Protein AF-A0A9Q0CEG2-F1 (afdb_monomer_lite)

Sequence (132 aa):
MSSQESESDEMTNLPEELVVDIMGLSSMKTRAVVQMCMLSKRWNHLWPFLSALNFDLKEFNSGDPKQDKQSFSHFVTTMLNHRKAVNLDKFRLSCVNLWKKQYHSSIERWIMYALQHQTPKVASSQPRFDEH

pLDDT: mean 79.32, std 16.68, range [37.22, 96.44]

Structure (mmCIF, N/CA/C/O backbone):
data_AF-A0A9Q0CEG2-F1
#
_entry.id   AF-A0A9Q0CEG2-F1
#
loop_
_atom_site.group_PDB
_atom_site.id
_atom_site.type_symbol
_atom_site.label_atom_id
_atom_site.label_alt_id
_atom_site.label_comp_id
_atom_site.label_asym_id
_atom_site.label_entity_id
_atom_site.label_seq_id
_atom_site.pdbx_PDB_ins_code
_atom_site.Cartn_x
_atom_site.Cartn_y
_atom_site.Cartn_z
_atom_site.occupancy
_atom_site.B_iso_or_equiv
_atom_site.auth_seq_id
_atom_site.auth_comp_id
_atom_site.auth_asym_id
_atom_site.auth_atom_id
_atom_site.pdbx_PDB_model_num
ATOM 1 N N . MET A 1 1 ? -5.105 34.698 37.478 1.00 37.22 1 MET A N 1
ATOM 2 C CA . MET A 1 1 ? -5.274 33.246 37.263 1.00 37.22 1 MET A CA 1
ATOM 3 C C . MET A 1 1 ? -6.443 33.039 36.320 1.00 37.22 1 MET A C 1
ATOM 5 O O . MET A 1 1 ? -7.432 33.738 36.474 1.00 37.22 1 MET A O 1
ATOM 9 N N . SER A 1 2 ? -6.264 32.104 35.388 1.00 42.34 2 SER A N 1
ATOM 10 C CA . SER A 1 2 ? -7.251 31.432 34.533 1.00 42.34 2 SER A CA 1
ATOM 11 C C . SER A 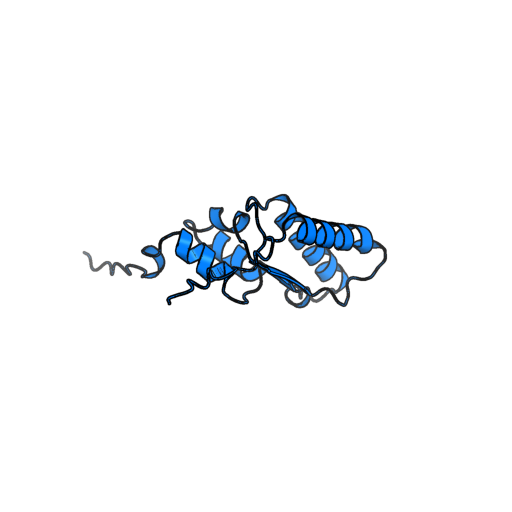1 2 ? -8.160 32.253 33.621 1.00 42.34 2 SER A C 1
ATOM 13 O O . SER A 1 2 ? -9.219 32.704 34.031 1.00 42.34 2 SER A O 1
ATOM 15 N N . SER A 1 3 ? -7.810 32.218 32.335 1.00 43.78 3 SER A N 1
ATOM 16 C CA . SER A 1 3 ? -8.749 31.805 31.289 1.00 43.78 3 SER A CA 1
ATOM 17 C C . SER A 1 3 ? -8.026 30.756 30.442 1.00 43.78 3 SER A C 1
ATOM 19 O O . SER A 1 3 ? -7.225 31.101 29.580 1.00 43.78 3 SER A O 1
ATOM 21 N N . GLN A 1 4 ? -8.206 29.472 30.763 1.00 42.91 4 GLN A N 1
ATOM 22 C CA . GLN A 1 4 ? -7.899 28.399 29.818 1.00 42.91 4 GLN A CA 1
ATOM 23 C C . GLN A 1 4 ? -9.137 28.243 28.940 1.00 42.91 4 GLN A C 1
ATOM 25 O O . GLN A 1 4 ? -10.163 27.744 29.397 1.00 42.91 4 GLN A O 1
ATOM 30 N N . GLU A 1 5 ? -9.037 28.719 27.703 1.00 45.53 5 GLU A N 1
ATOM 31 C CA . GLU A 1 5 ? -9.902 28.302 26.606 1.00 45.53 5 GLU A CA 1
ATOM 32 C C . GLU A 1 5 ? -9.766 26.783 26.465 1.00 45.53 5 GLU A C 1
ATOM 34 O O . GLU A 1 5 ? -8.743 26.264 26.019 1.00 45.53 5 GLU A O 1
ATOM 39 N N . SER A 1 6 ? -10.783 26.052 26.915 1.00 49.47 6 SER A N 1
ATOM 40 C CA . SER A 1 6 ? -10.978 24.664 26.527 1.00 49.47 6 SER A CA 1
ATOM 41 C C . SER A 1 6 ? -11.450 24.668 25.080 1.00 49.47 6 SER A C 1
ATOM 43 O O . SER A 1 6 ? -12.656 24.652 24.812 1.00 49.47 6 SER A O 1
ATOM 45 N N . GLU A 1 7 ? -10.492 24.725 24.158 1.00 47.53 7 GLU A N 1
ATOM 46 C CA . GLU A 1 7 ? -10.677 24.337 22.765 1.00 47.53 7 GLU A CA 1
ATOM 47 C C . GLU A 1 7 ? -11.078 22.857 22.780 1.00 47.53 7 GLU A C 1
ATOM 49 O O . GLU A 1 7 ? -10.264 21.934 22.788 1.00 47.53 7 GLU A O 1
ATOM 54 N N . SER A 1 8 ? -12.377 22.644 22.973 1.00 46.41 8 SER A N 1
ATOM 55 C CA . SER A 1 8 ? -13.019 21.341 22.979 1.00 46.41 8 SER A CA 1
ATOM 56 C C . SER A 1 8 ? -13.117 20.949 21.520 1.00 46.41 8 SER A C 1
ATOM 58 O O . SER A 1 8 ? -14.129 21.178 20.868 1.00 46.41 8 SER A O 1
ATOM 60 N N . ASP A 1 9 ? -11.985 20.474 21.016 1.00 51.69 9 ASP A N 1
ATOM 61 C CA . ASP A 1 9 ? -11.739 20.059 19.648 1.00 51.69 9 ASP A CA 1
ATOM 62 C C . ASP A 1 9 ? -12.907 19.162 19.205 1.00 51.69 9 ASP A C 1
ATOM 64 O O . ASP A 1 9 ? -13.121 18.077 19.749 1.00 51.69 9 ASP A O 1
ATOM 68 N N . GLU A 1 10 ? -13.757 19.625 18.291 1.00 53.47 10 GLU A N 1
ATOM 69 C CA . GLU A 1 10 ? -14.979 18.904 17.899 1.00 53.47 10 GLU A CA 1
ATOM 70 C C . GLU A 1 10 ? -14.653 17.554 17.221 1.00 53.47 10 GLU A C 1
ATOM 72 O O . GLU A 1 10 ? -15.498 16.660 17.143 1.00 53.47 10 GLU A O 1
ATOM 77 N N . MET A 1 11 ? -13.383 17.341 16.844 1.00 53.50 11 MET A N 1
ATOM 78 C CA . MET A 1 11 ? -12.828 16.035 16.468 1.00 53.50 11 MET A CA 1
ATOM 79 C C . MET A 1 11 ? -12.802 15.006 17.613 1.00 53.50 11 MET A C 1
ATOM 81 O O . MET A 1 11 ? -12.722 13.805 17.347 1.00 53.50 11 MET A O 1
ATOM 85 N N . THR A 1 12 ? -12.891 15.429 18.877 1.00 53.84 12 THR A N 1
ATOM 86 C CA . THR A 1 12 ? -12.814 14.540 20.052 1.00 53.84 12 THR A CA 1
ATOM 87 C C . THR A 1 12 ? -14.095 13.730 20.277 1.00 53.84 12 THR A C 1
ATOM 89 O O . THR A 1 12 ? -14.043 12.660 20.890 1.00 53.84 12 THR A O 1
ATOM 92 N N . ASN A 1 13 ? -15.237 14.208 19.768 1.00 60.31 13 ASN A N 1
ATOM 93 C CA . ASN A 1 13 ? -16.556 13.604 19.996 1.00 60.31 13 ASN A CA 1
ATOM 94 C C . ASN A 1 13 ? -16.995 12.610 18.915 1.00 60.31 13 ASN A C 1
ATOM 96 O O . ASN A 1 13 ? -18.036 11.973 19.079 1.00 60.31 13 ASN A O 1
ATOM 100 N N . LEU A 1 14 ? -16.229 12.432 17.834 1.00 64.19 14 LEU A N 1
ATOM 101 C CA . LEU A 1 14 ? -16.576 11.421 16.840 1.00 64.19 14 LEU A CA 1
ATOM 102 C C . LEU A 1 14 ? -16.320 9.995 17.385 1.00 64.19 14 LEU A C 1
ATOM 104 O O . LEU A 1 14 ? -15.213 9.697 17.865 1.00 64.19 14 LEU A O 1
ATOM 108 N N . PRO A 1 15 ? -17.324 9.097 17.307 1.00 71.38 15 PRO A N 1
ATOM 109 C CA . PRO A 1 15 ? -17.145 7.662 17.499 1.00 71.38 15 PRO A CA 1
ATOM 110 C C . PRO A 1 15 ? -16.015 7.135 16.612 1.00 71.38 15 PRO A C 1
ATOM 112 O O . PRO A 1 15 ? -15.903 7.522 15.450 1.00 71.38 15 PRO A O 1
ATOM 115 N N . GLU A 1 16 ? -15.189 6.237 17.145 1.00 67.69 16 GLU A N 1
ATOM 116 C CA . GLU A 1 16 ? -14.044 5.671 16.416 1.00 67.69 16 GLU A CA 1
ATOM 117 C C . GLU A 1 16 ? -14.466 4.964 15.119 1.00 67.69 16 GLU A C 1
ATOM 119 O O . GLU A 1 16 ? -13.766 5.071 14.114 1.00 67.69 16 GLU A O 1
ATOM 124 N N . GLU A 1 17 ? -15.646 4.338 15.109 1.00 67.56 17 GLU A N 1
ATOM 125 C CA . GLU A 1 17 ? -16.244 3.721 13.917 1.00 67.56 17 GLU A CA 1
ATOM 126 C C . GLU A 1 17 ? -16.485 4.739 12.796 1.00 67.56 17 GLU A C 1
ATOM 128 O O . GLU A 1 17 ? -16.082 4.503 11.660 1.00 67.56 17 GLU A O 1
ATOM 133 N N . LEU A 1 18 ? -17.027 5.923 13.114 1.00 68.00 18 LEU A N 1
ATOM 134 C CA . LEU A 1 18 ? -17.240 6.973 12.113 1.00 68.00 18 LEU A CA 1
ATOM 135 C C . LEU A 1 18 ? -15.919 7.507 11.559 1.00 68.00 18 LEU A C 1
ATOM 137 O O . LEU A 1 18 ? -15.850 7.877 10.392 1.00 68.00 18 LEU A O 1
ATOM 141 N N . VAL A 1 19 ? -14.857 7.536 12.364 1.00 69.69 19 VAL A N 1
ATOM 142 C CA . VAL A 1 19 ? -13.532 7.962 11.895 1.00 69.69 19 VAL A CA 1
ATOM 143 C C . VAL A 1 19 ? -12.957 6.946 10.907 1.00 69.69 19 VAL A C 1
ATOM 145 O O . VAL A 1 19 ? -12.467 7.348 9.850 1.00 69.69 19 VAL A O 1
ATOM 148 N N . VAL A 1 20 ? -13.048 5.646 11.209 1.00 68.50 20 VAL A N 1
ATOM 149 C CA . VAL A 1 20 ? -12.614 4.575 10.294 1.00 68.50 20 VAL A CA 1
ATOM 150 C C . VAL A 1 20 ? -13.413 4.621 8.994 1.00 68.50 20 VAL A C 1
ATOM 152 O O . VAL A 1 20 ? -12.814 4.562 7.918 1.00 68.50 20 VAL A O 1
ATOM 155 N N . ASP A 1 21 ? -14.728 4.808 9.084 1.00 67.00 21 ASP A N 1
ATOM 156 C CA . ASP A 1 21 ? -15.601 4.907 7.918 1.00 67.00 21 ASP A CA 1
ATOM 157 C C . ASP A 1 21 ? -15.301 6.158 7.091 1.00 67.00 21 ASP A C 1
ATOM 159 O O . ASP A 1 21 ? -15.115 6.055 5.883 1.00 67.00 21 ASP A O 1
ATOM 163 N N . ILE A 1 22 ? -15.153 7.339 7.698 1.00 68.50 22 ILE A N 1
ATOM 164 C CA . ILE A 1 22 ? -14.789 8.571 6.974 1.00 68.50 22 ILE A CA 1
ATOM 165 C C . ILE A 1 22 ? -13.432 8.404 6.276 1.00 68.50 22 ILE A C 1
ATOM 167 O O . ILE A 1 22 ? -13.284 8.770 5.105 1.00 68.50 22 ILE A O 1
ATOM 171 N N . MET A 1 23 ? -12.447 7.813 6.958 1.00 69.38 23 MET A N 1
ATOM 172 C CA . MET A 1 23 ? -11.128 7.533 6.386 1.00 69.38 23 MET A CA 1
ATOM 173 C C . MET A 1 23 ? -11.188 6.500 5.251 1.00 69.38 23 MET A C 1
ATOM 175 O O . MET A 1 23 ? -10.442 6.631 4.279 1.00 69.38 23 MET A O 1
ATOM 179 N N . GLY A 1 24 ? -12.063 5.496 5.353 1.00 63.94 24 GLY A N 1
ATOM 180 C CA . GLY A 1 24 ? -12.253 4.449 4.347 1.00 63.94 24 GLY A CA 1
ATOM 181 C C . GLY A 1 24 ? -13.089 4.889 3.136 1.00 63.94 24 GLY A C 1
ATOM 182 O O . GLY A 1 24 ? -12.821 4.495 2.000 1.00 63.94 24 GLY A O 1
ATOM 183 N N . LEU A 1 25 ? -14.081 5.751 3.348 1.00 60.66 25 LEU A N 1
ATOM 184 C CA . LEU A 1 25 ? -14.958 6.289 2.306 1.00 60.66 25 L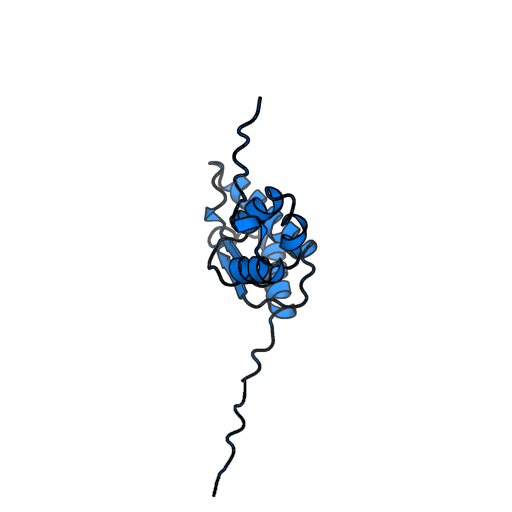EU A CA 1
ATOM 185 C C . LEU A 1 25 ? -14.260 7.380 1.491 1.00 60.66 25 LEU A C 1
ATOM 187 O O . LEU A 1 25 ? -14.478 7.511 0.280 1.00 60.66 25 LEU A O 1
ATOM 191 N N . SER A 1 26 ? -13.392 8.155 2.139 1.00 59.56 26 SER A N 1
ATOM 192 C CA . SER A 1 26 ? -12.660 9.221 1.477 1.00 59.56 26 SER A CA 1
ATOM 193 C C . SER A 1 26 ? -11.644 8.639 0.493 1.00 59.56 26 SER A C 1
ATOM 195 O O . SER A 1 26 ? -10.909 7.700 0.784 1.00 59.56 26 SER A O 1
ATOM 197 N N . SER A 1 27 ? -11.541 9.215 -0.708 1.00 64.81 27 SER A N 1
ATOM 198 C CA . SER A 1 27 ? -10.541 8.808 -1.717 1.00 64.81 27 SER A CA 1
ATOM 199 C C . SER A 1 27 ? -9.103 9.207 -1.342 1.00 64.81 27 SER A C 1
ATOM 201 O O . SER A 1 27 ? -8.243 9.353 -2.215 1.00 64.81 27 SER A O 1
ATOM 203 N N . MET A 1 28 ? -8.839 9.376 -0.046 1.00 81.50 28 MET A N 1
ATOM 204 C CA . MET A 1 28 ? -7.542 9.699 0.513 1.00 81.50 28 MET A CA 1
ATOM 205 C C . MET A 1 28 ? -6.527 8.617 0.181 1.00 81.50 28 MET A C 1
ATOM 207 O O . MET A 1 28 ? -6.842 7.454 -0.085 1.00 81.50 28 MET A O 1
ATOM 211 N N . LYS A 1 29 ? -5.270 9.040 0.154 1.00 89.06 29 LYS A N 1
ATOM 212 C CA . LYS A 1 29 ? -4.154 8.126 0.025 1.00 89.06 29 LYS A CA 1
ATOM 213 C C . LYS A 1 29 ? -3.892 7.467 1.366 1.00 89.06 29 LYS A C 1
ATOM 215 O O . LYS A 1 29 ? -3.883 8.132 2.401 1.00 89.06 29 LYS A O 1
ATOM 220 N N . THR A 1 30 ? -3.634 6.167 1.344 1.00 89.62 30 THR A N 1
ATOM 221 C CA . THR A 1 30 ? -3.411 5.383 2.560 1.00 89.62 30 THR A CA 1
ATOM 222 C C . THR A 1 30 ? -2.266 5.938 3.392 1.00 89.62 30 THR A C 1
ATOM 224 O O . THR A 1 30 ? -2.354 5.934 4.614 1.00 89.62 30 THR A O 1
ATOM 227 N N . ARG A 1 31 ? -1.210 6.460 2.760 1.00 90.69 31 ARG A N 1
ATOM 228 C CA . ARG A 1 31 ? -0.087 7.050 3.490 1.00 90.69 31 ARG A CA 1
ATOM 229 C C . ARG A 1 31 ? -0.519 8.251 4.331 1.00 90.69 31 ARG A C 1
ATOM 231 O O . ARG A 1 31 ? -0.160 8.304 5.502 1.00 90.69 31 ARG A O 1
ATOM 238 N N . ALA A 1 32 ? -1.320 9.156 3.771 1.00 87.50 32 ALA A N 1
ATOM 239 C CA . ALA A 1 32 ? -1.843 10.315 4.493 1.00 87.50 32 ALA A CA 1
ATOM 240 C C . ALA A 1 32 ? -2.758 9.904 5.660 1.00 87.50 32 ALA A C 1
ATOM 242 O O . ALA A 1 32 ? -2.630 10.442 6.758 1.00 87.50 32 ALA A O 1
ATOM 243 N N . VAL A 1 33 ? -3.630 8.911 5.448 1.00 87.06 33 VAL A N 1
ATOM 244 C CA . VAL A 1 33 ? -4.509 8.378 6.505 1.00 87.06 33 VAL A CA 1
ATOM 245 C C . VAL A 1 33 ? -3.686 7.773 7.642 1.00 87.06 33 VAL A C 1
ATOM 247 O O . VAL A 1 33 ? -3.886 8.126 8.798 1.00 87.06 33 VAL A O 1
ATOM 250 N N . VAL A 1 34 ? -2.706 6.920 7.327 1.00 87.75 34 VAL A N 1
ATOM 251 C CA . VAL A 1 34 ? -1.829 6.305 8.336 1.00 87.75 34 VAL A CA 1
ATOM 252 C C . VAL A 1 34 ? -1.043 7.371 9.100 1.00 87.75 34 VAL A C 1
ATOM 254 O O . VAL A 1 34 ? -0.952 7.292 10.321 1.00 87.75 34 VAL A O 1
ATOM 257 N N . GLN A 1 35 ? -0.512 8.388 8.415 1.00 88.56 35 GLN A N 1
ATOM 258 C CA . GLN A 1 35 ? 0.176 9.505 9.067 1.00 88.56 35 GLN A CA 1
ATOM 259 C C . GLN A 1 35 ? -0.748 10.243 10.039 1.00 88.56 35 GLN A C 1
ATOM 261 O O . GLN A 1 35 ? -0.367 10.454 11.186 1.00 88.56 35 GLN A O 1
ATOM 266 N N . MET A 1 36 ? -1.971 10.572 9.618 1.00 84.50 36 MET A N 1
ATOM 267 C CA . MET A 1 36 ? -2.971 11.194 10.487 1.00 84.50 36 MET A CA 1
ATOM 268 C C . MET A 1 36 ? -3.280 10.312 11.706 1.00 84.50 36 MET A C 1
ATOM 270 O O . MET A 1 36 ? -3.250 10.799 12.835 1.00 84.50 36 MET A O 1
ATOM 274 N N . CYS A 1 37 ? -3.509 9.010 11.497 1.00 85.62 37 CYS A N 1
ATOM 275 C CA . CYS A 1 37 ? -3.728 8.055 12.579 1.00 85.62 37 CYS A CA 1
ATOM 276 C C . CYS A 1 37 ? -2.561 8.060 13.568 1.00 85.62 37 CYS A C 1
ATOM 278 O O . CYS A 1 37 ? -2.783 8.172 14.765 1.00 85.62 37 CYS A O 1
ATOM 280 N N . MET A 1 38 ? -1.318 7.980 13.088 1.00 83.88 38 MET A N 1
ATOM 281 C CA . MET A 1 38 ? -0.131 7.935 13.947 1.00 83.88 38 MET A CA 1
ATOM 282 C C . MET A 1 38 ? 0.097 9.222 14.749 1.00 83.88 38 MET A C 1
ATOM 284 O O . MET A 1 38 ? 0.653 9.155 15.843 1.00 83.88 38 MET A O 1
ATOM 288 N N . LEU A 1 39 ? -0.318 10.377 14.224 1.00 84.19 39 LEU A N 1
ATOM 289 C CA . LEU A 1 39 ? -0.211 11.663 14.919 1.00 84.19 39 LEU A CA 1
ATOM 290 C C . LEU A 1 39 ? -1.278 11.827 16.013 1.00 84.19 39 LEU A C 1
ATOM 292 O O . LEU A 1 39 ? -1.049 12.531 16.996 1.00 84.19 39 LEU A O 1
ATOM 296 N N . SER A 1 40 ? -2.420 11.151 15.879 1.00 80.94 40 SER A N 1
ATOM 297 C CA . SER A 1 40 ? -3.480 11.153 16.884 1.00 80.94 40 SER A CA 1
ATOM 298 C C . SER A 1 40 ? -3.263 10.044 17.911 1.00 80.94 40 SER A C 1
ATOM 300 O O . SER A 1 40 ? -3.311 8.855 17.597 1.00 80.94 40 SER A O 1
ATOM 302 N N . LYS A 1 41 ? -3.116 10.413 19.189 1.00 78.69 41 LYS A N 1
ATOM 303 C CA . LYS A 1 41 ? -3.072 9.431 20.291 1.00 78.69 41 LYS A CA 1
ATOM 304 C C . LYS A 1 41 ? -4.319 8.544 20.332 1.00 78.69 41 LYS A C 1
ATOM 306 O O . LYS A 1 41 ? -4.230 7.409 20.787 1.00 78.69 41 LYS A O 1
ATOM 311 N N . ARG A 1 42 ? -5.455 9.066 19.857 1.00 78.50 42 ARG A N 1
ATOM 312 C CA . ARG A 1 42 ? -6.732 8.355 19.812 1.00 78.50 42 ARG A CA 1
ATOM 313 C C . ARG A 1 42 ? -6.819 7.421 18.610 1.00 78.50 42 ARG A C 1
ATOM 315 O O . ARG A 1 42 ? -7.306 6.318 18.761 1.00 78.50 42 ARG A O 1
ATOM 322 N N . TRP A 1 43 ? -6.333 7.815 17.433 1.00 81.19 43 TRP A N 1
ATOM 323 C CA . TRP A 1 43 ? -6.554 7.046 16.195 1.00 81.19 43 TRP A CA 1
ATOM 324 C C . TRP A 1 43 ? -5.365 6.180 15.763 1.00 81.19 43 TRP A C 1
ATOM 326 O O . TRP A 1 43 ? -5.456 5.462 14.765 1.00 81.19 43 TRP A O 1
ATOM 336 N N . ASN A 1 44 ? -4.254 6.201 16.503 1.00 83.56 44 ASN A N 1
ATOM 337 C CA . ASN A 1 44 ? -3.035 5.457 16.161 1.00 83.56 44 ASN A CA 1
ATOM 338 C C . ASN A 1 44 ? -3.221 3.938 16.051 1.00 83.56 44 ASN A C 1
ATOM 340 O O . ASN A 1 44 ? -2.415 3.273 15.406 1.00 83.56 44 ASN A O 1
ATOM 344 N N . HIS A 1 45 ? -4.270 3.387 16.651 1.00 85.62 45 HIS A N 1
ATOM 345 C CA . HIS A 1 45 ? -4.561 1.962 16.666 1.00 85.62 45 HIS A CA 1
ATOM 346 C C . HIS A 1 45 ? -5.588 1.564 15.596 1.00 85.62 45 HIS A C 1
ATOM 348 O O . HIS A 1 45 ? -5.828 0.372 15.413 1.00 85.62 45 HIS A O 1
ATOM 354 N N . LEU A 1 46 ? -6.172 2.540 14.887 1.00 85.50 46 LEU A N 1
ATOM 355 C CA . LEU A 1 46 ? -7.242 2.332 13.907 1.00 85.50 46 LEU A CA 1
ATOM 356 C C . LEU A 1 46 ? -6.718 2.006 12.506 1.00 85.50 46 LEU A C 1
ATOM 358 O O . LEU A 1 46 ? -7.379 1.293 11.756 1.00 85.50 46 LEU A O 1
ATOM 362 N N . TRP A 1 47 ? -5.511 2.456 12.147 1.00 87.12 47 TRP A N 1
ATOM 363 C CA . TRP A 1 47 ? -4.967 2.218 10.804 1.00 87.12 47 TRP A CA 1
ATOM 364 C C . TRP A 1 47 ? -4.915 0.735 10.366 1.00 87.12 47 TRP A C 1
ATOM 366 O O . TRP A 1 47 ? -5.114 0.483 9.175 1.00 87.12 47 TRP A O 1
ATOM 376 N N . PRO A 1 48 ? -4.704 -0.278 11.243 1.00 90.19 48 PRO A N 1
ATOM 377 C CA . PRO A 1 48 ? -4.746 -1.683 10.832 1.00 90.19 48 PRO A CA 1
ATOM 378 C C . PRO A 1 48 ? -6.139 -2.150 10.391 1.00 90.19 48 PRO A C 1
ATOM 380 O O . PRO A 1 48 ? -6.257 -3.215 9.786 1.00 90.19 48 PRO A O 1
ATOM 383 N N . PHE A 1 49 ? -7.190 -1.392 10.709 1.00 87.88 49 PHE A N 1
ATOM 384 C CA . PHE A 1 49 ? -8.583 -1.737 10.433 1.00 87.88 49 PHE A CA 1
ATOM 385 C C . PHE A 1 49 ? -9.154 -1.038 9.193 1.00 87.88 49 PHE A C 1
ATOM 387 O O . PHE A 1 49 ? -10.314 -1.245 8.859 1.00 87.88 49 PHE A O 1
ATOM 394 N N . LEU A 1 50 ? -8.345 -0.266 8.461 1.00 86.94 50 LEU A N 1
ATOM 395 C CA . LEU A 1 50 ? -8.790 0.406 7.239 1.00 86.94 50 LEU A CA 1
ATOM 396 C C . LEU A 1 50 ? -9.287 -0.610 6.194 1.00 86.94 50 LEU A C 1
ATOM 398 O O . LEU A 1 50 ? -8.541 -1.500 5.763 1.00 86.94 50 LEU A O 1
ATOM 402 N N . SER A 1 51 ? -10.542 -0.470 5.761 1.00 85.56 51 SER A N 1
ATOM 403 C CA . SER A 1 51 ? -11.167 -1.321 4.737 1.00 85.56 51 SER A CA 1
ATOM 404 C C . SER A 1 51 ? -10.865 -0.866 3.304 1.00 85.56 51 SER A C 1
ATOM 406 O O . SER A 1 51 ? -10.867 -1.683 2.382 1.00 85.56 51 SER A O 1
ATOM 408 N N . ALA A 1 52 ? -10.524 0.412 3.114 1.00 88.00 52 ALA A N 1
ATOM 409 C CA . ALA A 1 52 ? -10.155 0.982 1.825 1.00 88.00 52 ALA A CA 1
ATOM 410 C C . ALA A 1 52 ? -8.680 1.391 1.777 1.00 88.00 52 ALA A C 1
ATOM 412 O O . ALA A 1 52 ? -8.195 2.187 2.581 1.00 88.00 52 ALA A O 1
ATOM 413 N N . LEU A 1 53 ? -7.967 0.865 0.785 1.00 91.25 53 LEU A N 1
ATOM 414 C CA . LEU A 1 53 ? -6.547 1.098 0.571 1.00 91.25 53 LEU A CA 1
ATOM 415 C C . LEU A 1 53 ? -6.311 1.759 -0.789 1.00 91.25 53 LEU A C 1
ATOM 417 O O . LEU A 1 53 ? -6.848 1.334 -1.811 1.00 91.25 53 LEU A O 1
ATOM 421 N N . ASN A 1 54 ? -5.488 2.800 -0.810 1.00 93.19 54 ASN A N 1
ATOM 422 C CA . ASN A 1 54 ? -5.138 3.591 -1.978 1.00 93.19 54 ASN A CA 1
ATOM 423 C C . ASN A 1 54 ? -3.665 3.988 -1.895 1.00 93.19 54 ASN A C 1
ATOM 425 O O . ASN A 1 54 ? -3.301 4.977 -1.257 1.00 93.19 54 ASN A O 1
ATOM 429 N N . PHE A 1 55 ? -2.829 3.186 -2.541 1.00 94.25 55 PHE A N 1
ATOM 430 C CA . PHE A 1 55 ? -1.390 3.372 -2.594 1.00 94.25 55 PHE A CA 1
ATOM 431 C C . PHE A 1 55 ? -0.992 4.054 -3.895 1.00 94.25 55 PHE A C 1
ATOM 433 O O . PHE A 1 55 ? -1.347 3.582 -4.979 1.00 94.25 55 PHE A O 1
ATOM 440 N N . ASP A 1 56 ? -0.200 5.121 -3.806 1.00 93.69 56 ASP A N 1
ATOM 441 C CA . ASP A 1 56 ? 0.326 5.801 -4.983 1.00 93.69 56 ASP A CA 1
ATOM 442 C C . ASP A 1 56 ? 1.824 6.059 -4.867 1.00 93.69 56 ASP A C 1
ATOM 444 O O . ASP A 1 56 ? 2.294 6.742 -3.960 1.00 93.69 56 ASP A O 1
ATOM 448 N N . LEU A 1 57 ? 2.586 5.512 -5.818 1.00 93.31 57 LEU A N 1
ATOM 449 C CA . LEU A 1 57 ? 4.034 5.695 -5.871 1.00 93.31 57 LEU A CA 1
ATOM 450 C C . LEU A 1 57 ? 4.413 7.178 -5.921 1.00 93.31 57 LEU A C 1
ATOM 452 O O . LEU A 1 57 ? 5.448 7.544 -5.379 1.00 93.31 57 LEU A O 1
ATOM 456 N N . LYS A 1 58 ? 3.576 8.034 -6.519 1.00 92.19 58 LYS A N 1
ATOM 457 C CA . LYS A 1 58 ? 3.846 9.475 -6.626 1.00 92.19 58 LYS A CA 1
ATOM 458 C C . LYS A 1 58 ? 3.863 10.201 -5.279 1.00 92.19 58 LYS A C 1
ATOM 460 O O . LYS A 1 58 ? 4.347 11.324 -5.219 1.00 92.19 58 LYS A O 1
ATOM 465 N N . GLU A 1 59 ? 3.354 9.589 -4.209 1.00 92.69 59 GLU A N 1
ATOM 466 C CA . GLU A 1 59 ? 3.477 10.149 -2.858 1.00 92.69 59 GLU A CA 1
A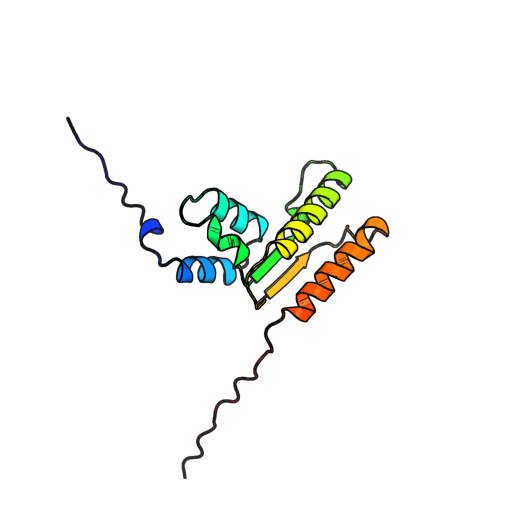TOM 467 C C . GLU A 1 59 ? 4.922 10.114 -2.350 1.00 92.69 59 GLU A C 1
ATOM 469 O O . GLU A 1 59 ? 5.279 10.849 -1.430 1.00 92.69 59 GLU A O 1
ATOM 474 N N . PHE A 1 60 ? 5.754 9.246 -2.921 1.00 92.44 60 PHE A N 1
ATOM 475 C CA . PHE A 1 60 ? 7.166 9.113 -2.601 1.00 92.44 60 PHE A CA 1
ATOM 476 C C . PHE A 1 60 ? 7.947 9.969 -3.596 1.00 92.44 60 PHE A C 1
ATOM 478 O O . PHE A 1 60 ? 7.931 9.700 -4.796 1.00 92.44 60 PHE A O 1
ATOM 485 N N . ASN A 1 61 ? 8.543 11.046 -3.087 1.00 92.06 61 ASN A N 1
ATOM 486 C CA . ASN A 1 61 ? 9.307 12.006 -3.873 1.00 92.06 61 ASN A CA 1
ATOM 487 C C . ASN A 1 61 ? 10.534 12.470 -3.077 1.00 92.06 61 ASN A C 1
ATOM 489 O O . ASN A 1 61 ? 10.609 13.617 -2.635 1.00 92.06 61 ASN A O 1
ATOM 493 N N . SER A 1 62 ? 11.470 11.555 -2.829 1.00 92.25 62 SER A N 1
ATOM 494 C CA . SER A 1 62 ? 12.752 11.866 -2.189 1.00 92.25 62 SER A CA 1
ATOM 495 C C . SER A 1 62 ? 13.740 12.547 -3.141 1.00 92.25 62 SER A C 1
ATOM 497 O O . SER A 1 62 ? 14.795 12.997 -2.704 1.00 92.25 62 SER A O 1
ATOM 499 N N . GLY A 1 63 ? 13.417 12.610 -4.438 1.00 92.81 63 GLY A N 1
ATOM 500 C CA . GLY A 1 63 ? 14.325 13.049 -5.497 1.00 92.81 63 GLY A CA 1
ATOM 501 C C . GLY A 1 63 ? 15.190 11.920 -6.071 1.00 92.81 63 GLY A C 1
ATOM 502 O O . GLY A 1 63 ? 15.829 12.120 -7.103 1.00 92.81 63 GLY A O 1
ATOM 503 N N . ASP A 1 64 ? 15.168 10.723 -5.470 1.00 94.06 64 ASP A N 1
ATOM 504 C CA . ASP A 1 64 ? 15.784 9.512 -6.017 1.00 94.06 64 ASP A CA 1
ATOM 505 C C . ASP A 1 64 ? 14.709 8.471 -6.394 1.00 94.06 64 ASP A C 1
ATOM 507 O O . ASP A 1 64 ? 14.179 7.764 -5.528 1.00 94.06 64 ASP A O 1
ATOM 511 N N . PRO A 1 65 ? 14.450 8.261 -7.701 1.00 91.00 65 PRO A N 1
ATOM 512 C CA . PRO A 1 65 ? 13.472 7.284 -8.169 1.00 91.00 65 PRO A CA 1
ATOM 513 C C . PRO A 1 65 ? 13.734 5.839 -7.727 1.00 91.00 65 PRO A C 1
ATOM 515 O O . PRO A 1 65 ? 12.821 5.010 -7.791 1.00 91.00 65 PRO A O 1
ATOM 518 N N . LYS A 1 66 ? 14.972 5.470 -7.371 1.00 91.19 66 LYS A N 1
ATOM 519 C CA . LYS A 1 66 ? 15.267 4.136 -6.826 1.00 91.19 66 LYS A CA 1
ATOM 520 C C . LYS A 1 66 ? 14.803 4.042 -5.378 1.00 91.19 66 LYS A C 1
ATOM 522 O O . LYS A 1 66 ? 14.121 3.072 -5.039 1.00 91.19 66 LYS A O 1
ATOM 527 N N . GLN A 1 67 ? 15.132 5.045 -4.569 1.00 94.00 67 GLN A N 1
ATOM 528 C CA . GLN A 1 67 ? 14.707 5.136 -3.178 1.00 94.00 67 GLN A CA 1
ATOM 529 C C . GLN A 1 67 ? 13.180 5.190 -3.073 1.00 94.00 67 GLN A C 1
ATOM 531 O O . GLN A 1 67 ? 12.604 4.394 -2.337 1.00 94.00 67 GLN A O 1
ATOM 536 N N . ASP A 1 68 ? 12.513 6.015 -3.883 1.00 93.19 68 ASP A N 1
ATOM 537 C CA . ASP A 1 68 ? 11.049 6.139 -3.877 1.00 93.19 68 ASP A CA 1
ATOM 538 C C . ASP A 1 68 ? 10.352 4.794 -4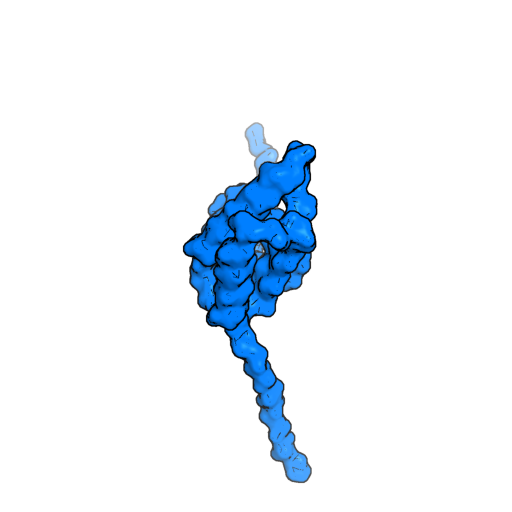.112 1.00 93.19 68 ASP A C 1
ATOM 540 O O . ASP A 1 68 ? 9.410 4.425 -3.409 1.00 93.19 68 ASP A O 1
ATOM 544 N N . LYS A 1 69 ? 10.865 3.996 -5.055 1.00 93.88 69 LYS A N 1
ATOM 545 C CA . LYS A 1 69 ? 10.343 2.650 -5.342 1.00 93.88 69 LYS A CA 1
ATOM 546 C C . LYS A 1 69 ? 10.573 1.678 -4.192 1.00 93.88 69 LYS A C 1
ATOM 548 O O . LYS A 1 69 ? 9.703 0.853 -3.913 1.00 93.88 69 LYS A O 1
ATOM 553 N N . GLN A 1 70 ? 11.735 1.741 -3.544 1.00 93.81 70 GLN A N 1
ATOM 554 C CA . GLN A 1 70 ? 12.033 0.917 -2.373 1.00 93.81 70 GLN A CA 1
ATOM 555 C C . GLN A 1 70 ? 11.130 1.286 -1.194 1.00 93.81 70 GLN A C 1
ATOM 557 O O . GLN A 1 70 ? 10.496 0.400 -0.624 1.00 93.81 70 GLN A O 1
ATOM 562 N N . SER A 1 71 ? 11.009 2.576 -0.881 1.00 95.06 71 SER A N 1
ATOM 563 C CA . SER A 1 71 ? 10.155 3.081 0.193 1.00 95.06 71 SER A CA 1
ATOM 564 C C . SER A 1 71 ? 8.685 2.757 -0.050 1.00 95.06 71 SER A C 1
ATOM 566 O O . SER A 1 71 ? 8.022 2.273 0.863 1.00 95.06 71 SER A O 1
ATOM 568 N N . PHE A 1 72 ? 8.191 2.925 -1.279 1.00 95.62 72 PHE A N 1
ATOM 569 C CA . PHE A 1 72 ? 6.836 2.520 -1.644 1.00 95.62 72 PHE A CA 1
ATOM 570 C C . PHE A 1 72 ? 6.626 1.015 -1.458 1.00 95.62 72 PHE A C 1
ATOM 572 O O . PHE A 1 72 ? 5.683 0.600 -0.790 1.00 95.62 72 PHE A O 1
ATOM 579 N N . SER A 1 73 ? 7.521 0.185 -2.007 1.00 95.62 73 SER A N 1
ATOM 580 C CA . SER A 1 73 ? 7.406 -1.272 -1.893 1.00 95.62 73 SER A CA 1
ATOM 581 C C . SER A 1 73 ? 7.428 -1.733 -0.438 1.00 95.62 73 SER A C 1
ATOM 583 O O . 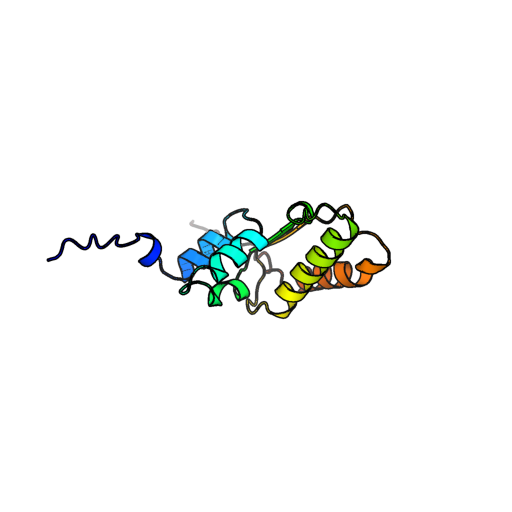SER A 1 73 ? 6.670 -2.630 -0.063 1.00 95.62 73 SER A O 1
ATOM 585 N N . HIS A 1 74 ? 8.296 -1.133 0.377 1.00 95.75 74 HIS A N 1
ATOM 586 C CA . HIS A 1 74 ? 8.364 -1.407 1.803 1.00 95.75 74 HIS A CA 1
ATOM 587 C C . HIS A 1 74 ? 7.069 -0.982 2.499 1.00 95.75 74 HIS A C 1
ATOM 589 O O . HIS A 1 74 ? 6.478 -1.785 3.208 1.00 95.75 74 HIS A O 1
ATOM 595 N N . PHE A 1 75 ? 6.576 0.229 2.232 1.00 96.00 75 PHE A N 1
ATOM 596 C CA . PHE A 1 75 ? 5.347 0.751 2.826 1.00 96.00 75 PHE A CA 1
ATOM 597 C C . PHE A 1 75 ? 4.127 -0.131 2.534 1.00 96.00 75 PHE A C 1
ATOM 599 O O . PHE A 1 75 ? 3.436 -0.535 3.468 1.00 96.00 75 PHE A O 1
ATOM 606 N N . VAL A 1 76 ? 3.890 -0.479 1.262 1.00 96.06 76 VAL A N 1
ATOM 607 C CA . VAL A 1 76 ? 2.762 -1.342 0.872 1.00 96.06 76 VAL A CA 1
ATOM 608 C C . VAL A 1 76 ? 2.873 -2.697 1.565 1.00 96.06 76 VAL A C 1
ATOM 610 O O . VAL A 1 76 ? 1.928 -3.139 2.209 1.00 96.06 76 VAL A O 1
ATOM 613 N N . THR A 1 77 ? 4.045 -3.335 1.498 1.00 96.44 77 THR A N 1
ATOM 614 C CA . THR A 1 77 ? 4.256 -4.662 2.097 1.00 96.44 77 THR A CA 1
ATOM 615 C C . THR A 1 77 ? 4.058 -4.641 3.609 1.00 96.44 77 THR A C 1
ATOM 617 O O . THR A 1 77 ? 3.341 -5.480 4.149 1.00 96.44 77 THR A O 1
ATOM 620 N N . THR A 1 78 ? 4.656 -3.666 4.295 1.00 95.06 78 THR A N 1
ATOM 621 C CA . THR A 1 78 ? 4.526 -3.510 5.744 1.00 95.06 78 THR A CA 1
ATOM 622 C C . THR A 1 78 ? 3.073 -3.298 6.133 1.00 95.06 78 THR A C 1
ATOM 624 O O . THR A 1 78 ? 2.612 -3.931 7.078 1.00 95.06 78 THR A O 1
ATOM 627 N N . MET A 1 79 ? 2.330 -2.470 5.398 1.00 93.19 79 MET A N 1
ATOM 628 C CA . MET A 1 79 ? 0.941 -2.213 5.749 1.00 93.19 79 MET A CA 1
ATOM 629 C C . MET A 1 79 ? 0.071 -3.465 5.585 1.00 93.19 79 MET A C 1
ATOM 631 O O . MET A 1 79 ? -0.626 -3.832 6.527 1.00 93.19 79 MET A O 1
ATOM 635 N N . LEU A 1 80 ? 0.170 -4.176 4.455 1.00 94.44 80 LEU A N 1
ATOM 636 C CA . LEU A 1 80 ? -0.619 -5.397 4.236 1.00 94.44 80 LEU A CA 1
ATOM 637 C C . LEU A 1 80 ? -0.299 -6.495 5.260 1.00 94.44 80 LEU A C 1
ATOM 639 O O . LEU A 1 80 ? -1.209 -7.191 5.699 1.00 94.44 80 LEU A O 1
ATOM 643 N N . ASN A 1 81 ? 0.959 -6.605 5.698 1.00 94.19 81 ASN A N 1
ATOM 644 C CA . ASN A 1 81 ? 1.370 -7.579 6.715 1.00 94.19 81 ASN A CA 1
ATOM 645 C C . ASN A 1 81 ? 0.806 -7.292 8.116 1.00 94.19 81 ASN A C 1
ATOM 647 O O . ASN A 1 81 ? 0.660 -8.214 8.911 1.00 94.19 81 ASN A O 1
ATOM 651 N N . HIS A 1 82 ? 0.533 -6.028 8.442 1.00 92.19 82 HIS A N 1
ATOM 652 C CA . HIS A 1 82 ? 0.053 -5.628 9.770 1.00 92.19 82 HIS A CA 1
ATOM 653 C C . HIS A 1 82 ? -1.448 -5.346 9.812 1.00 92.19 82 HIS A C 1
ATOM 655 O O . HIS A 1 82 ? -2.001 -5.087 10.883 1.00 92.19 82 HIS A O 1
ATOM 661 N N . ARG A 1 83 ? -2.106 -5.366 8.655 1.00 91.38 83 ARG A N 1
ATOM 662 C CA . ARG A 1 83 ? -3.536 -5.137 8.538 1.00 91.38 83 ARG A CA 1
ATOM 663 C C . ARG A 1 83 ? -4.308 -6.239 9.267 1.00 91.38 83 ARG A C 1
ATOM 665 O O . ARG A 1 83 ? -4.028 -7.422 9.103 1.00 91.38 83 ARG A O 1
ATOM 672 N N . LYS A 1 84 ? -5.291 -5.826 10.067 1.00 88.81 84 LYS A N 1
ATOM 673 C CA . LYS A 1 84 ? -6.136 -6.694 10.903 1.00 88.81 84 LYS A CA 1
ATOM 674 C C . LYS A 1 84 ? -7.577 -6.788 10.412 1.00 88.81 84 LYS A C 1
ATOM 676 O O . LYS A 1 84 ? -8.295 -7.692 10.827 1.00 88.81 84 LYS A O 1
ATOM 681 N N . ALA A 1 85 ? -8.015 -5.869 9.553 1.00 83.31 85 ALA A N 1
ATOM 682 C CA . ALA A 1 85 ? -9.352 -5.940 8.978 1.00 83.31 85 ALA A CA 1
ATOM 683 C C . ALA A 1 85 ? -9.514 -7.178 8.080 1.00 83.31 85 ALA A C 1
ATOM 685 O O . ALA A 1 85 ? -8.667 -7.471 7.236 1.00 83.31 85 ALA A O 1
ATOM 686 N N . VAL A 1 86 ? -10.636 -7.880 8.241 1.00 79.81 86 VAL A N 1
ATOM 687 C CA . VAL A 1 86 ? -10.939 -9.124 7.510 1.00 79.81 86 VAL A CA 1
ATOM 688 C C . VAL A 1 86 ? -11.170 -8.847 6.022 1.00 79.81 86 VAL A C 1
ATOM 690 O O . VAL A 1 86 ? -10.661 -9.564 5.162 1.00 79.81 86 VAL A O 1
ATOM 693 N N . ASN A 1 87 ? -11.871 -7.752 5.737 1.00 84.56 87 ASN A N 1
ATOM 694 C CA . ASN A 1 87 ? -12.449 -7.437 4.438 1.00 84.56 87 ASN A CA 1
ATOM 695 C C . ASN A 1 87 ? -11.848 -6.161 3.843 1.00 84.56 87 ASN A C 1
ATOM 697 O O . ASN A 1 87 ? -11.604 -5.197 4.568 1.00 84.56 87 ASN A O 1
ATOM 701 N N . LEU A 1 88 ? -11.612 -6.154 2.533 1.00 87.38 88 LEU A N 1
ATOM 702 C CA . LEU A 1 88 ? -11.238 -4.993 1.730 1.00 87.38 88 LEU A CA 1
ATOM 703 C C . LEU A 1 88 ? -12.433 -4.546 0.892 1.00 87.38 88 LEU A C 1
ATOM 705 O O . LEU A 1 88 ? -12.862 -5.261 -0.014 1.00 87.38 88 LEU A O 1
ATOM 709 N N . ASP A 1 89 ? -12.892 -3.324 1.134 1.00 86.38 89 ASP A N 1
ATOM 710 C CA . ASP A 1 89 ? -13.936 -2.688 0.327 1.00 86.38 89 ASP A CA 1
ATOM 711 C C . ASP A 1 89 ? -13.349 -2.097 -0.954 1.00 86.38 89 ASP A C 1
ATOM 713 O O . ASP A 1 89 ? -13.973 -2.078 -2.018 1.00 86.38 89 ASP A O 1
ATOM 717 N N . LYS A 1 90 ? -12.113 -1.596 -0.865 1.00 87.56 90 LYS A N 1
ATOM 718 C CA . LYS A 1 90 ? -11.431 -0.945 -1.980 1.00 87.56 90 LYS A CA 1
ATOM 719 C C . LYS A 1 90 ? -9.935 -1.167 -1.882 1.00 87.56 90 LYS A C 1
ATOM 721 O O . LYS A 1 90 ? -9.329 -0.952 -0.840 1.00 87.56 90 LYS A O 1
ATOM 726 N N . PHE A 1 91 ? -9.322 -1.528 -3.000 1.00 91.69 91 PHE A N 1
ATOM 727 C CA . PHE A 1 91 ? -7.875 -1.635 -3.118 1.00 91.69 91 PHE A CA 1
ATOM 728 C C . PHE A 1 91 ? -7.426 -0.950 -4.407 1.00 91.69 91 PHE A C 1
ATOM 730 O O . PHE A 1 91 ? -7.821 -1.347 -5.504 1.00 91.69 91 PHE A O 1
ATOM 737 N N . ARG A 1 92 ? -6.626 0.110 -4.289 1.00 92.31 92 ARG A N 1
ATOM 738 C CA . ARG A 1 92 ? -6.025 0.832 -5.415 1.00 92.31 92 ARG A CA 1
ATOM 739 C C . ARG A 1 92 ? -4.514 0.831 -5.278 1.00 92.31 92 ARG A C 1
ATOM 741 O O . ARG A 1 92 ? -3.976 1.193 -4.235 1.00 92.31 92 ARG A O 1
ATOM 748 N N . LEU A 1 93 ? -3.851 0.456 -6.365 1.00 93.06 93 LEU A N 1
ATOM 749 C CA . LEU A 1 93 ? -2.402 0.386 -6.464 1.00 93.06 93 LEU A CA 1
ATOM 750 C C . LEU A 1 93 ? -1.947 1.138 -7.721 1.00 93.06 93 LEU A C 1
ATOM 752 O O . LEU A 1 93 ? -2.107 0.650 -8.837 1.00 93.06 93 LEU A O 1
ATOM 756 N N . SER A 1 94 ? -1.370 2.324 -7.538 1.00 92.44 94 SER A N 1
ATOM 757 C CA . SER A 1 94 ? -0.812 3.147 -8.616 1.00 92.44 94 SER A CA 1
ATOM 758 C C . SER A 1 94 ? 0.712 3.023 -8.634 1.00 92.44 94 SER A C 1
ATOM 760 O O . SER A 1 94 ? 1.418 3.731 -7.918 1.00 92.44 94 SER A O 1
ATOM 762 N N . CYS A 1 95 ? 1.229 2.105 -9.459 1.00 88.75 95 CYS A N 1
ATOM 763 C CA . CYS A 1 95 ? 2.644 1.711 -9.457 1.00 88.75 95 CYS A CA 1
ATOM 764 C C . CYS A 1 95 ? 3.273 1.605 -10.865 1.00 88.75 95 CYS A C 1
ATOM 766 O O . CYS A 1 95 ? 4.135 0.763 -11.105 1.00 88.75 95 CYS A O 1
ATOM 768 N N . VAL A 1 96 ? 2.873 2.463 -11.814 1.00 75.44 96 VAL A N 1
ATOM 769 C CA . VAL A 1 96 ? 3.235 2.390 -13.255 1.00 75.44 96 VAL A CA 1
ATOM 770 C C . VAL A 1 96 ? 4.748 2.268 -13.531 1.00 75.44 96 VAL A C 1
ATOM 772 O O . VAL A 1 96 ? 5.146 1.676 -14.525 1.00 75.44 96 VAL A O 1
ATOM 775 N N . ASN A 1 97 ? 5.614 2.723 -12.620 1.00 77.81 97 ASN A N 1
ATOM 776 C CA . ASN A 1 97 ? 7.074 2.675 -12.783 1.00 77.81 97 ASN A CA 1
ATOM 777 C C . ASN A 1 97 ? 7.781 1.558 -11.980 1.00 77.81 97 ASN A C 1
ATOM 779 O O . ASN A 1 97 ? 9.016 1.570 -11.872 1.00 77.81 97 ASN A O 1
ATOM 783 N N . LEU A 1 98 ? 7.029 0.610 -11.409 1.00 80.88 98 LEU A N 1
ATOM 784 C CA . LEU A 1 98 ? 7.534 -0.485 -10.563 1.00 80.88 98 LEU A CA 1
ATOM 785 C C . LEU A 1 98 ? 7.657 -1.843 -11.271 1.00 80.88 98 LEU A C 1
ATOM 787 O O . LEU A 1 98 ? 8.137 -2.786 -10.658 1.00 80.88 98 LEU A O 1
ATOM 791 N N . TRP A 1 99 ? 7.347 -1.953 -12.563 1.00 75.81 99 TRP A N 1
ATOM 792 C CA . TRP A 1 99 ? 7.334 -3.222 -13.321 1.00 75.81 99 TRP A CA 1
ATOM 793 C C . TRP A 1 99 ? 8.718 -3.832 -13.631 1.00 75.81 99 TRP A C 1
ATOM 795 O O . TRP A 1 99 ? 8.875 -4.637 -14.545 1.00 75.81 99 TRP A O 1
ATOM 805 N N . LYS A 1 100 ? 9.760 -3.464 -12.878 1.00 84.06 100 LYS A N 1
ATOM 806 C CA . LYS A 1 100 ? 11.077 -4.108 -12.983 1.00 84.06 100 LYS A CA 1
ATOM 807 C C . LYS A 1 100 ? 11.039 -5.483 -12.313 1.00 84.06 100 LYS A C 1
ATOM 809 O O . LYS A 1 100 ? 10.403 -5.634 -11.273 1.00 84.06 100 LYS A O 1
ATOM 814 N N . LYS A 1 101 ? 11.812 -6.446 -12.841 1.00 84.69 101 LYS A N 1
ATOM 815 C CA . LYS A 1 101 ? 11.905 -7.833 -12.327 1.00 84.69 101 LYS A CA 1
ATOM 816 C C . LYS A 1 101 ? 12.029 -7.918 -10.798 1.00 84.69 101 LYS A C 1
ATOM 818 O O . LYS A 1 101 ? 11.375 -8.747 -10.184 1.00 84.69 101 LYS A O 1
ATOM 823 N N . GLN A 1 102 ? 12.805 -7.022 -10.188 1.00 89.06 102 GLN A N 1
ATOM 824 C CA . GLN A 1 102 ? 13.042 -6.991 -8.739 1.00 89.06 102 GLN A CA 1
ATOM 825 C C . GLN A 1 102 ? 11.786 -6.768 -7.868 1.00 89.06 102 GLN A C 1
ATOM 827 O O . GLN A 1 102 ? 11.827 -7.080 -6.684 1.00 89.06 102 GLN A O 1
ATOM 832 N N . TYR A 1 103 ? 10.688 -6.229 -8.414 1.00 89.88 103 TYR A N 1
ATOM 833 C CA . TYR A 1 103 ? 9.443 -5.981 -7.670 1.00 89.88 103 TYR A CA 1
ATOM 834 C C . TYR A 1 103 ? 8.303 -6.928 -8.059 1.00 89.88 103 TYR A C 1
ATOM 836 O O . TYR A 1 103 ? 7.235 -6.849 -7.457 1.00 89.88 103 TYR A O 1
ATOM 844 N N . HIS A 1 104 ? 8.510 -7.824 -9.031 1.00 90.62 104 HIS A N 1
ATOM 845 C CA . HIS A 1 104 ? 7.453 -8.690 -9.565 1.00 90.62 104 HIS A CA 1
ATOM 846 C C . HIS A 1 104 ? 6.771 -9.505 -8.462 1.00 90.62 104 HIS A C 1
ATOM 848 O O . HIS A 1 104 ? 5.558 -9.430 -8.298 1.00 90.62 104 HIS A O 1
ATOM 854 N N . SER A 1 105 ? 7.562 -10.193 -7.635 1.00 92.38 105 SER A N 1
ATOM 855 C CA . SER A 1 105 ? 7.045 -11.010 -6.533 1.00 92.38 105 SER A CA 1
ATOM 856 C C . SER A 1 105 ? 6.307 -10.192 -5.471 1.00 92.38 105 SER A C 1
ATOM 858 O O . SER A 1 105 ? 5.383 -10.696 -4.839 1.00 92.38 105 SER A O 1
ATOM 860 N N . SER A 1 106 ? 6.700 -8.933 -5.252 1.00 93.69 106 SER A N 1
ATOM 861 C CA . SER A 1 106 ? 5.993 -8.046 -4.323 1.00 93.69 106 SER A CA 1
ATOM 862 C C . SER A 1 106 ? 4.643 -7.626 -4.894 1.00 93.69 106 SER A C 1
ATOM 864 O O . SER A 1 106 ? 3.636 -7.748 -4.208 1.00 93.69 106 SER A O 1
ATOM 866 N N . ILE A 1 107 ? 4.611 -7.200 -6.160 1.00 93.25 107 ILE A N 1
ATOM 867 C CA . ILE A 1 107 ? 3.381 -6.784 -6.847 1.00 93.25 107 ILE A CA 1
ATOM 868 C C . ILE A 1 107 ? 2.387 -7.945 -6.919 1.00 93.25 107 ILE A C 1
ATOM 870 O O . ILE A 1 107 ? 1.226 -7.775 -6.559 1.00 93.25 107 ILE A O 1
ATOM 874 N N . GLU A 1 108 ? 2.850 -9.127 -7.321 1.00 94.25 108 GLU A N 1
ATOM 875 C CA . GLU A 1 108 ? 2.040 -10.344 -7.364 1.00 94.25 108 GLU A CA 1
ATOM 876 C C . GLU A 1 108 ? 1.445 -10.666 -5.990 1.00 94.25 108 GLU A C 1
ATOM 878 O O . GLU A 1 108 ? 0.239 -10.873 -5.870 1.00 94.25 108 GLU A O 1
ATOM 883 N N . ARG A 1 109 ? 2.257 -10.599 -4.926 1.00 95.88 109 ARG A N 1
ATOM 884 C CA . ARG A 1 109 ? 1.780 -10.794 -3.552 1.00 95.88 109 ARG A CA 1
ATOM 885 C C . ARG A 1 109 ? 0.710 -9.777 -3.157 1.00 95.88 109 ARG A C 1
ATOM 887 O O . ARG A 1 109 ? -0.271 -10.159 -2.529 1.00 95.88 109 ARG A O 1
ATOM 894 N N . TRP A 1 110 ? 0.874 -8.503 -3.510 1.00 96.00 110 TRP A N 1
ATOM 895 C CA . TRP A 1 110 ? -0.114 -7.466 -3.193 1.00 96.00 110 TRP A CA 1
ATOM 896 C C . TRP A 1 110 ? -1.431 -7.675 -3.948 1.00 96.00 110 TRP A C 1
ATOM 898 O O . TRP A 1 110 ? -2.499 -7.485 -3.372 1.00 96.00 110 TRP A O 1
ATOM 908 N N . ILE A 1 111 ? -1.364 -8.096 -5.214 1.00 94.12 111 ILE A N 1
ATOM 909 C CA . ILE A 1 111 ? -2.548 -8.428 -6.016 1.00 94.12 111 ILE A CA 1
ATOM 910 C C . ILE A 1 111 ? -3.268 -9.638 -5.415 1.00 94.12 111 ILE A C 1
ATOM 912 O O . ILE A 1 111 ? -4.476 -9.580 -5.202 1.00 94.12 111 ILE A O 1
ATOM 916 N N . MET A 1 112 ? -2.537 -10.706 -5.087 1.00 95.00 112 MET A N 1
ATOM 917 C CA . MET A 1 112 ? -3.115 -11.904 -4.471 1.00 95.00 112 MET A CA 1
ATOM 918 C C . MET A 1 112 ? -3.759 -11.593 -3.119 1.00 95.00 112 MET A C 1
ATOM 920 O O . MET A 1 112 ? -4.880 -12.030 -2.873 1.00 95.00 112 MET A O 1
ATOM 924 N N . TYR A 1 113 ? -3.111 -10.770 -2.289 1.00 94.94 113 TYR A N 1
ATOM 925 C CA . TYR A 1 113 ? -3.698 -10.274 -1.043 1.00 94.94 113 TYR A CA 1
ATOM 926 C C . TYR A 1 113 ? -5.026 -9.548 -1.305 1.00 94.94 113 TYR A C 1
ATOM 928 O O . TYR A 1 113 ? -6.038 -9.839 -0.671 1.00 94.94 113 TYR A O 1
ATOM 936 N N . ALA A 1 114 ? -5.055 -8.635 -2.280 1.00 92.75 114 ALA A N 1
ATOM 937 C CA . ALA A 1 114 ? -6.266 -7.894 -2.617 1.00 92.75 114 ALA A CA 1
ATOM 938 C C . ALA A 1 114 ? -7.403 -8.797 -3.123 1.00 92.75 114 ALA A C 1
ATOM 940 O O . ALA A 1 114 ? -8.565 -8.502 -2.862 1.00 92.75 114 ALA A O 1
ATOM 941 N N . LEU A 1 115 ? -7.091 -9.879 -3.842 1.00 91.88 115 LEU A N 1
ATOM 942 C CA . LEU A 1 115 ? -8.088 -10.850 -4.306 1.00 91.88 115 LEU A CA 1
ATOM 943 C C . LEU A 1 115 ? -8.623 -11.720 -3.163 1.00 91.88 115 LEU A C 1
ATOM 945 O O . LEU A 1 115 ? -9.818 -11.986 -3.115 1.00 91.88 115 LEU A O 1
ATOM 949 N N . GLN A 1 116 ? -7.761 -12.133 -2.233 1.00 91.62 116 GLN A N 1
ATOM 950 C CA . GLN A 1 116 ? -8.141 -12.968 -1.088 1.00 91.62 116 GLN A CA 1
ATOM 951 C C . GLN A 1 116 ? -9.039 -12.243 -0.083 1.00 91.62 116 GLN A C 1
ATOM 953 O O . GLN A 1 116 ? -9.865 -12.876 0.565 1.00 91.62 116 GLN A O 1
ATOM 958 N N . HIS A 1 117 ? -8.871 -10.927 0.047 1.00 89.75 117 HIS A N 1
ATOM 959 C CA . HIS A 1 117 ? -9.574 -10.119 1.041 1.00 89.75 117 HIS A CA 1
ATOM 960 C C . HIS A 1 117 ? -10.720 -9.282 0.463 1.00 89.75 117 HIS A C 1
ATOM 962 O O . HIS A 1 117 ? -11.339 -8.525 1.204 1.00 89.75 117 HIS A O 1
ATOM 968 N N . GLN A 1 118 ? -11.010 -9.372 -0.837 1.00 84.00 118 GLN A N 1
ATOM 969 C CA . GLN A 1 118 ? -12.134 -8.648 -1.432 1.00 84.00 118 GLN A CA 1
ATOM 970 C C . GLN A 1 118 ? -13.458 -9.080 -0.803 1.00 84.00 118 GLN A C 1
ATOM 972 O O . GLN A 1 118 ? -13.747 -10.274 -0.702 1.00 84.00 118 GLN A O 1
ATOM 977 N N . THR A 1 119 ? -14.288 -8.107 -0.424 1.00 74.44 119 THR A N 1
ATOM 978 C CA . THR A 1 119 ? -15.667 -8.409 -0.044 1.00 74.44 119 THR A CA 1
ATOM 979 C C . THR A 1 119 ? -16.394 -9.015 -1.243 1.00 74.44 119 THR A C 1
ATOM 981 O O . THR A 1 119 ? -16.328 -8.461 -2.349 1.00 74.44 119 THR A O 1
ATOM 984 N N . PRO A 1 120 ? -17.099 -10.151 -1.076 1.00 68.00 120 PRO A N 1
ATOM 985 C CA . PRO A 1 120 ? -18.032 -10.601 -2.090 1.00 68.00 120 PRO A CA 1
ATOM 986 C C . PRO A 1 120 ? -18.982 -9.440 -2.361 1.00 68.00 120 PRO A C 1
ATOM 988 O O . PRO A 1 120 ? -19.626 -8.943 -1.436 1.00 68.00 120 PRO A O 1
ATOM 991 N N . LYS A 1 121 ? -19.068 -8.991 -3.618 1.00 60.12 121 LYS A N 1
ATOM 992 C CA . LYS A 1 121 ? -20.165 -8.123 -4.046 1.00 60.12 121 LYS A CA 1
ATOM 993 C C . LYS A 1 121 ? -21.430 -8.956 -3.927 1.00 60.12 121 LYS A C 1
ATOM 995 O O . LYS A 1 121 ? -21.849 -9.588 -4.893 1.00 60.12 121 LYS A O 1
ATOM 1000 N N . VAL A 1 122 ? -21.997 -9.024 -2.728 1.00 54.66 122 VAL A N 1
ATOM 1001 C CA . VAL A 1 122 ? -23.338 -9.543 -2.536 1.00 54.66 122 VAL A CA 1
ATOM 1002 C C . VAL A 1 122 ? -24.198 -8.626 -3.386 1.00 54.66 122 VAL A C 1
ATOM 1004 O O . VAL A 1 122 ? -24.362 -7.449 -3.073 1.00 54.66 122 VAL A O 1
ATOM 1007 N N . ALA A 1 123 ? -24.663 -9.142 -4.524 1.00 51.41 123 ALA A N 1
ATOM 1008 C CA . ALA A 1 123 ? -25.798 -8.569 -5.207 1.00 51.41 123 ALA A CA 1
ATOM 1009 C C . ALA A 1 123 ? -26.903 -8.569 -4.158 1.00 51.41 123 ALA A C 1
ATOM 1011 O O . ALA A 1 123 ? -27.461 -9.622 -3.844 1.00 51.41 123 ALA A O 1
ATOM 1012 N N . SER A 1 124 ? -27.128 -7.413 -3.536 1.00 48.31 124 SER A N 1
ATOM 1013 C CA . SER A 1 124 ? -28.294 -7.147 -2.716 1.00 48.31 124 SER A CA 1
ATOM 1014 C C . SER A 1 124 ? -29.489 -7.330 -3.640 1.00 48.31 124 SER A C 1
ATOM 1016 O O . SER A 1 124 ? -29.937 -6.406 -4.316 1.00 48.31 124 SER A O 1
ATOM 1018 N N . SER A 1 125 ? -29.919 -8.580 -3.761 1.00 50.50 125 SER A N 1
ATOM 1019 C CA . SER A 1 125 ? -31.156 -8.957 -4.401 1.00 50.50 125 SER A CA 1
ATOM 1020 C C . SER A 1 125 ? -32.216 -8.362 -3.498 1.00 50.50 125 SER A C 1
ATOM 1022 O O . SER A 1 125 ? -32.456 -8.862 -2.401 1.00 50.50 125 SER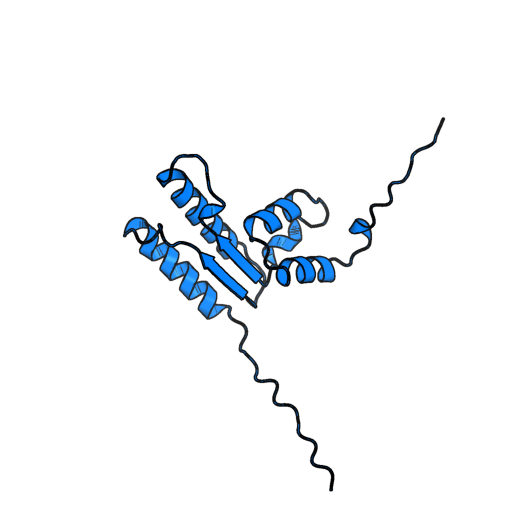 A O 1
ATOM 1024 N N . GLN A 1 126 ? -32.760 -7.220 -3.911 1.00 47.91 126 GLN A N 1
ATOM 1025 C CA . GLN A 1 126 ? -33.961 -6.673 -3.309 1.00 47.91 126 GLN A CA 1
ATOM 1026 C C . GLN A 1 126 ? -35.005 -7.802 -3.331 1.00 47.91 126 GLN A C 1
ATOM 1028 O O . GLN A 1 126 ? -35.252 -8.344 -4.415 1.00 47.91 126 GLN A O 1
ATOM 1033 N N . PRO A 1 127 ? -35.625 -8.190 -2.205 1.00 49.59 127 PRO A N 1
ATOM 1034 C CA . PRO A 1 127 ? -36.842 -8.968 -2.290 1.00 49.59 127 PRO A CA 1
ATOM 1035 C C . PRO A 1 127 ? -37.876 -8.049 -2.939 1.00 49.59 127 PRO A C 1
ATOM 1037 O O . PRO A 1 127 ? -38.348 -7.083 -2.338 1.00 49.59 127 PRO A O 1
ATOM 1040 N N . ARG A 1 128 ? -38.160 -8.301 -4.218 1.00 45.44 128 ARG A N 1
ATOM 1041 C CA . ARG A 1 128 ? -39.365 -7.802 -4.866 1.00 45.44 128 ARG A CA 1
ATOM 1042 C C . ARG A 1 128 ? -40.503 -8.512 -4.146 1.00 45.44 128 ARG A C 1
ATOM 1044 O O . ARG A 1 128 ? -40.769 -9.674 -4.421 1.00 45.44 128 ARG A O 1
ATOM 1051 N N . PHE A 1 129 ? -41.063 -7.858 -3.136 1.00 55.03 129 PHE A N 1
ATOM 1052 C CA . PHE A 1 129 ? -42.349 -8.266 -2.607 1.00 55.03 129 PHE A CA 1
ATOM 1053 C C . PHE A 1 129 ? -43.343 -8.067 -3.745 1.00 55.03 129 PHE A C 1
ATOM 1055 O O . PHE A 1 129 ? -43.599 -6.941 -4.174 1.00 55.03 129 PHE A O 1
ATOM 1062 N N . ASP A 1 130 ? -43.783 -9.188 -4.304 1.00 62.09 130 ASP A N 1
ATOM 1063 C CA . ASP A 1 130 ? -44.981 -9.248 -5.115 1.00 62.09 130 ASP A CA 1
ATOM 1064 C C . ASP A 1 130 ? -46.145 -8.847 -4.202 1.00 62.09 130 ASP A C 1
ATOM 1066 O O . ASP A 1 130 ? -46.411 -9.517 -3.204 1.00 62.09 130 ASP A O 1
ATOM 1070 N N . GLU A 1 131 ? -46.815 -7.743 -4.521 1.00 47.59 131 GLU A N 1
ATOM 1071 C CA . GLU A 1 131 ? -48.153 -7.473 -4.008 1.00 47.59 131 GLU A CA 1
ATOM 1072 C C . GLU A 1 131 ? -49.143 -7.463 -5.176 1.00 47.59 131 GLU A C 1
ATOM 1074 O O . GLU A 1 131 ? -48.897 -6.866 -6.227 1.00 47.59 131 GLU A O 1
ATOM 1079 N N . HIS A 1 132 ? -50.193 -8.244 -4.926 1.00 50.69 132 HIS A N 1
ATOM 1080 C CA . HIS A 1 132 ? -51.338 -8.676 -5.722 1.00 50.69 132 HIS A CA 1
ATOM 1081 C C . HIS A 1 132 ? -52.026 -7.650 -6.629 1.00 50.69 132 HIS A C 1
ATOM 1083 O O . HIS A 1 132 ? -52.207 -6.486 -6.212 1.00 50.69 132 HIS A O 1
#

Organism: NCBI:txid2022672

Secondary structure (DSSP, 8-state):
---------GGGGS-HHHHHHHHHHS---HHHHHHHHHH-TTTTTTGGG-SEEEEEGGG--SS-HHHHHHHHHHHHHHHHHH---S-BSEEEEE-TT--SGGGHHHHHHHHHHHHHTBPP------------

Radius of gyration: 19.5 Å; chains: 1; bounding box: 67×46×51 Å

InterPro domains:
  IPR036047 F-box-like domain superfamily [SSF81383] (9-68)
  IPR055294 F-box/LRR-repeat protein At3g58940-like [PTHR31293] (2-120)

Foldseek 3Di:
DDDDPPPVPPVVPDDLVVLLVVLQVDPDALVVSCVVQCVDPVRNVVSLARQAHAQALVVQPPVDPVVSLVVSLCVLVVSLVSRDHQAHAYYHDHCVPNPDPVCPVSVVVSVVSNVNRYDPPPPPPPPPPDDD